Protein AF-A0A2V9R0H8-F1 (afdb_monomer)

Secondary structure (DSSP, 8-state):
-TT-HHHHHHHHHHHHHHHHHHHHHHHHT----------TTSSSHHHHHHHHHHHHHTTSTT-------TTTS---

Foldseek 3Di:
DVPDPVLVVVLVVVLVVVVVVVVVCVVVVHDDDDDFFDDPQLPPSRLVSQVSSQVVCVVDPPDDDDGDRVNVPPDD

Nearest PDB structures (foldseek):
  8g1e-assembly1_A  TM=3.149E-01  e=4.628E+00  Homo sapiens

Structure (mmCIF, N/CA/C/O backbone):
data_AF-A0A2V9R0H8-F1
#
_entry.id   AF-A0A2V9R0H8-F1
#
loop_
_atom_site.group_PDB
_atom_site.id
_atom_site.type_symbol
_atom_site.label_atom_id
_atom_site.label_alt_id
_atom_site.label_comp_id
_atom_site.label_asym_id
_atom_site.label_entity_id
_atom_site.label_seq_id
_atom_site.pdbx_PDB_ins_code
_atom_site.Cartn_x
_atom_site.Cartn_y
_atom_site.Cartn_z
_atom_site.occupancy
_atom_site.B_iso_or_equiv
_atom_site.auth_seq_id
_atom_site.auth_comp_id
_atom_site.auth_asym_id
_atom_site.auth_atom_id
_atom_site.pdbx_PDB_model_num
ATOM 1 N N . MET A 1 1 ? 11.008 7.041 -11.419 1.00 60.72 1 MET A N 1
ATOM 2 C CA . MET A 1 1 ? 9.569 6.831 -11.147 1.00 60.72 1 MET A CA 1
ATOM 3 C C . MET A 1 1 ? 8.947 7.980 -10.361 1.00 60.72 1 MET A C 1
ATOM 5 O O . MET A 1 1 ? 7.878 8.416 -10.745 1.00 60.72 1 MET A O 1
ATOM 9 N N . GLU A 1 2 ? 9.601 8.528 -9.331 1.00 59.41 2 GLU A N 1
ATOM 10 C CA . GLU A 1 2 ? 9.028 9.623 -8.514 1.00 59.41 2 GLU A CA 1
ATOM 11 C C . GLU A 1 2 ? 8.724 10.934 -9.258 1.00 59.41 2 GLU A C 1
ATOM 13 O O . GLU A 1 2 ? 7.926 11.727 -8.779 1.00 59.41 2 GLU A O 1
ATOM 18 N N . LYS A 1 3 ? 9.319 11.164 -10.435 1.00 61.62 3 LYS A N 1
ATOM 19 C CA . LYS A 1 3 ? 9.071 12.362 -11.259 1.00 61.62 3 LYS A CA 1
ATOM 20 C C . LYS A 1 3 ? 8.018 12.162 -12.358 1.00 61.62 3 LYS A C 1
ATOM 22 O O . LYS A 1 3 ? 7.825 13.061 -13.168 1.00 61.62 3 LYS A O 1
ATOM 27 N N . ASP A 1 4 ? 7.380 10.992 -12.419 1.00 78.88 4 ASP A N 1
ATOM 28 C CA . ASP A 1 4 ? 6.314 10.708 -13.383 1.00 78.88 4 ASP A CA 1
ATOM 29 C C . ASP A 1 4 ? 4.956 11.079 -12.773 1.00 78.88 4 ASP A C 1
ATOM 31 O O . ASP A 1 4 ? 4.485 10.428 -11.834 1.00 78.88 4 ASP A O 1
ATOM 35 N N . SER A 1 5 ? 4.338 12.142 -13.292 1.00 79.44 5 SER A N 1
ATOM 36 C CA . SER A 1 5 ? 3.064 12.663 -12.790 1.00 79.44 5 SER A CA 1
ATOM 37 C C . SER A 1 5 ? 1.916 11.663 -12.927 1.00 79.44 5 SER A C 1
ATOM 39 O O . SER A 1 5 ? 1.033 11.646 -12.072 1.00 79.44 5 SER A O 1
ATOM 41 N N . ALA A 1 6 ? 1.942 10.787 -13.937 1.00 85.38 6 ALA A N 1
ATOM 42 C CA . ALA A 1 6 ? 0.901 9.781 -14.125 1.00 85.38 6 ALA A CA 1
ATOM 43 C C . ALA A 1 6 ? 0.964 8.698 -13.037 1.00 85.38 6 ALA A C 1
ATOM 45 O O . ALA A 1 6 ? -0.069 8.252 -12.539 1.00 85.38 6 ALA A O 1
ATOM 46 N N . VAL A 1 7 ? 2.174 8.306 -12.620 1.00 86.31 7 VAL A N 1
ATOM 47 C CA . VAL A 1 7 ? 2.363 7.340 -11.524 1.00 86.31 7 VAL A CA 1
ATOM 48 C C . VAL A 1 7 ? 1.939 7.939 -10.184 1.00 86.31 7 VAL A C 1
ATOM 50 O O . VAL A 1 7 ? 1.323 7.239 -9.385 1.00 86.31 7 VAL A O 1
ATOM 53 N N . GLN A 1 8 ? 2.238 9.219 -9.939 1.00 88.31 8 GLN A N 1
ATOM 54 C CA . GLN A 1 8 ? 1.790 9.896 -8.715 1.00 88.31 8 GLN A CA 1
ATOM 55 C C . GLN A 1 8 ? 0.263 10.000 -8.665 1.00 88.31 8 GLN A C 1
ATOM 57 O O . GLN A 1 8 ? -0.337 9.589 -7.680 1.00 88.31 8 GLN A O 1
ATOM 62 N N . GLN A 1 9 ? -0.382 10.417 -9.759 1.00 92.94 9 GLN A N 1
ATOM 63 C CA . GLN A 1 9 ? -1.842 10.492 -9.816 1.00 92.94 9 GLN A CA 1
ATOM 64 C C . GLN A 1 9 ? -2.507 9.125 -9.588 1.00 92.94 9 GLN A C 1
ATOM 66 O O . GLN A 1 9 ? -3.492 9.027 -8.857 1.00 92.94 9 GLN A O 1
ATOM 71 N N . PHE A 1 10 ? -1.963 8.063 -10.188 1.00 93.44 10 PHE A N 1
ATOM 72 C CA . PHE A 1 10 ? -2.438 6.700 -9.950 1.00 93.44 10 PHE A CA 1
ATOM 73 C C . PHE A 1 10 ? -2.313 6.301 -8.472 1.00 93.44 10 PHE A C 1
ATOM 75 O O . PHE A 1 10 ? -3.226 5.684 -7.915 1.00 93.44 10 PHE A O 1
ATOM 82 N N . LEU A 1 11 ? -1.198 6.656 -7.828 1.00 93.69 11 LEU A N 1
ATOM 83 C CA . LEU A 1 11 ? -0.973 6.377 -6.413 1.00 93.69 11 LEU A CA 1
ATOM 84 C C . LEU A 1 11 ? -1.955 7.121 -5.516 1.00 93.69 11 LEU A C 1
ATOM 86 O O . LEU A 1 11 ? -2.568 6.481 -4.667 1.00 93.69 11 LEU A O 1
ATOM 90 N N . ASP A 1 12 ? -2.160 8.416 -5.739 1.00 94.75 12 ASP A N 1
ATOM 91 C CA . ASP A 1 12 ? -3.085 9.229 -4.944 1.00 94.75 12 ASP A CA 1
ATOM 92 C C . ASP A 1 12 ? -4.512 8.666 -5.007 1.00 94.75 12 ASP A C 1
ATOM 94 O O . ASP A 1 12 ? -5.192 8.512 -3.989 1.00 94.75 12 ASP A O 1
ATOM 98 N N . GLN A 1 13 ? -4.954 8.279 -6.208 1.00 96.50 13 GLN A N 1
ATOM 99 C CA . GLN A 1 13 ? -6.257 7.645 -6.413 1.00 96.50 13 GLN A CA 1
ATOM 100 C C . GLN A 1 13 ? -6.348 6.281 -5.722 1.00 96.50 13 GLN A C 1
ATOM 102 O O . GLN A 1 13 ? -7.365 5.962 -5.105 1.00 96.50 13 GLN A O 1
ATOM 107 N N . THR A 1 14 ? -5.283 5.480 -5.795 1.00 96.69 14 THR A N 1
ATOM 108 C CA . THR A 1 14 ? -5.245 4.158 -5.160 1.00 96.69 14 THR A CA 1
ATOM 109 C C . THR A 1 14 ? -5.252 4.259 -3.637 1.00 96.69 14 THR A C 1
ATOM 111 O O . THR A 1 14 ? -5.953 3.489 -2.978 1.00 96.69 14 THR A O 1
ATOM 114 N N . ILE A 1 15 ? -4.515 5.218 -3.074 1.00 96.62 15 ILE A N 1
ATOM 115 C CA . ILE A 1 15 ? -4.501 5.509 -1.638 1.00 96.62 15 ILE A CA 1
ATOM 116 C C . ILE A 1 15 ? -5.906 5.903 -1.183 1.00 96.62 15 ILE A C 1
ATOM 118 O O . ILE A 1 15 ? -6.455 5.266 -0.289 1.00 96.62 15 ILE A O 1
ATOM 122 N N . SER A 1 16 ? -6.537 6.859 -1.870 1.00 97.56 16 SER A N 1
ATOM 123 C CA . SER A 1 16 ? -7.893 7.305 -1.536 1.00 97.56 16 SER A CA 1
ATOM 124 C C . SER A 1 16 ? -8.923 6.168 -1.571 1.00 97.56 16 SER A C 1
ATOM 126 O O . SER A 1 16 ? -9.796 6.091 -0.703 1.00 97.56 16 SER A O 1
ATOM 128 N N . LEU A 1 17 ? -8.825 5.264 -2.551 1.00 97.75 17 LEU A N 1
ATOM 129 C CA . LEU A 1 17 ? -9.695 4.091 -2.640 1.00 97.75 17 LEU A CA 1
ATOM 130 C C . LEU A 1 17 ? -9.427 3.093 -1.505 1.00 97.75 17 LEU A C 1
ATOM 132 O O . LEU A 1 17 ? -10.365 2.540 -0.927 1.00 97.75 17 LEU A O 1
ATOM 136 N N . THR A 1 18 ? -8.156 2.860 -1.182 1.00 97.12 18 THR A N 1
ATOM 137 C CA . THR A 1 18 ? -7.765 1.900 -0.146 1.00 97.12 18 THR A CA 1
ATOM 138 C C . THR A 1 18 ? -8.158 2.394 1.243 1.00 97.12 18 THR A C 1
ATOM 140 O O . THR A 1 18 ? -8.685 1.608 2.024 1.00 97.12 18 THR A O 1
ATOM 143 N N . ASP A 1 19 ? -8.010 3.688 1.533 1.00 96.00 19 ASP A N 1
ATOM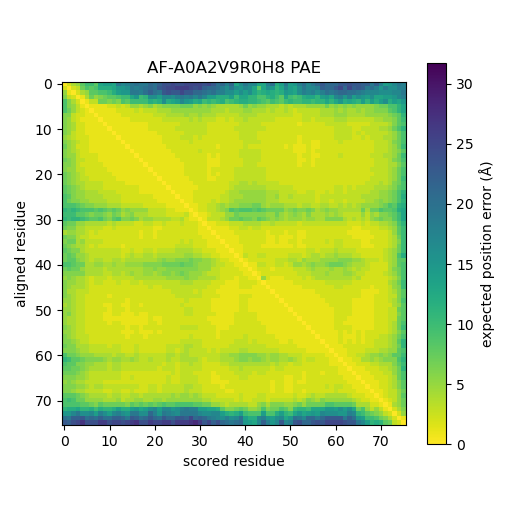 144 C CA . ASP A 1 19 ? -8.435 4.285 2.805 1.00 96.00 19 ASP A CA 1
ATOM 145 C C . ASP A 1 19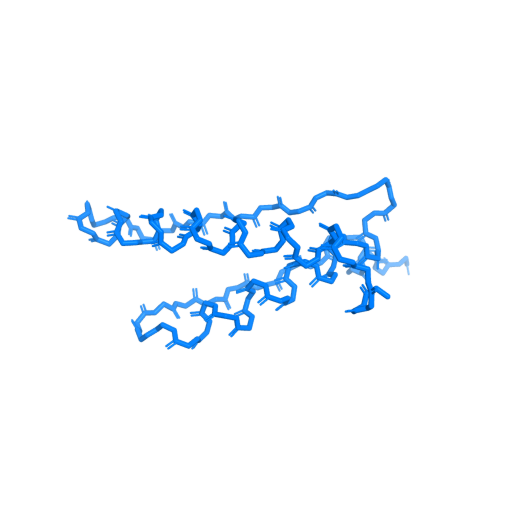 ? -9.939 4.095 3.040 1.00 96.00 19 ASP A C 1
ATOM 147 O O . ASP A 1 19 ? -10.365 3.678 4.121 1.00 96.00 19 ASP A O 1
ATOM 151 N N . GLN A 1 20 ? -10.751 4.313 1.999 1.00 96.31 20 GLN A N 1
ATOM 152 C CA . GLN A 1 20 ? -12.189 4.038 2.049 1.00 96.31 20 GLN A CA 1
ATOM 153 C C . GLN A 1 20 ? -12.467 2.553 2.310 1.00 96.31 20 GLN A C 1
ATOM 155 O O . GLN A 1 20 ? -13.317 2.214 3.136 1.00 96.31 20 GLN A O 1
ATOM 160 N N . ALA A 1 21 ? -11.745 1.653 1.637 1.00 95.62 21 ALA A N 1
ATOM 161 C CA . ALA A 1 21 ? -11.902 0.217 1.837 1.00 95.62 21 ALA A CA 1
ATOM 162 C C . ALA A 1 21 ? -11.543 -0.209 3.271 1.00 95.62 21 ALA A C 1
ATOM 164 O O . ALA A 1 21 ? -12.300 -0.976 3.870 1.00 95.62 21 ALA A O 1
ATOM 165 N N . VAL A 1 22 ? -10.448 0.317 3.831 1.00 94.50 22 VAL A N 1
ATOM 166 C CA . VAL A 1 22 ? -9.995 0.053 5.206 1.00 94.50 22 VAL A CA 1
ATOM 167 C C . VAL A 1 22 ? -11.042 0.510 6.219 1.00 94.50 22 VAL A C 1
ATOM 169 O O . VAL A 1 22 ? -11.446 -0.280 7.073 1.00 94.50 22 VAL A O 1
ATOM 172 N N . ASP A 1 23 ? -11.541 1.744 6.113 1.00 94.12 23 ASP A N 1
ATOM 173 C CA . ASP A 1 23 ? -12.571 2.265 7.023 1.00 94.12 23 ASP A CA 1
ATOM 174 C C . ASP A 1 23 ? -13.858 1.420 6.974 1.00 94.12 23 ASP A C 1
ATOM 176 O O . ASP A 1 23 ? -14.400 1.016 8.009 1.00 94.12 23 ASP A O 1
ATOM 180 N N . HIS A 1 24 ? -14.313 1.058 5.772 1.00 94.31 24 HIS A N 1
ATOM 181 C CA . HIS A 1 24 ? -15.479 0.192 5.607 1.00 94.31 24 HIS A CA 1
ATOM 182 C C . HIS A 1 24 ? -15.270 -1.221 6.165 1.00 94.31 24 HIS A C 1
ATOM 184 O O . HIS A 1 24 ? -16.207 -1.782 6.743 1.00 94.31 24 HIS A O 1
ATOM 190 N N . HIS A 1 25 ? -14.075 -1.801 6.012 1.00 94.31 25 HIS A N 1
ATOM 191 C CA . HIS A 1 25 ? -13.758 -3.122 6.562 1.00 94.31 25 HIS A CA 1
ATOM 192 C C . HIS A 1 25 ? -13.761 -3.098 8.089 1.00 94.31 25 HIS A C 1
ATOM 194 O O . HIS A 1 25 ? -14.417 -3.940 8.706 1.00 94.31 25 HIS A O 1
ATOM 200 N N . ARG A 1 26 ? -13.147 -2.073 8.696 1.00 90.31 26 ARG A N 1
ATOM 201 C CA . ARG A 1 26 ? -13.143 -1.873 10.153 1.00 90.31 26 ARG A CA 1
ATOM 202 C C . ARG A 1 26 ? -14.558 -1.753 10.713 1.00 90.31 26 ARG A C 1
ATOM 204 O O . ARG A 1 26 ? -14.893 -2.438 11.674 1.00 90.31 26 ARG A O 1
ATOM 211 N N . LYS A 1 27 ? -15.417 -0.943 10.084 1.00 92.81 27 LYS A N 1
ATOM 212 C CA . LYS A 1 27 ? -16.822 -0.764 10.504 1.00 92.81 27 LYS A CA 1
ATOM 213 C C . LYS A 1 27 ? -17.646 -2.050 10.438 1.00 92.81 27 LYS A C 1
ATOM 215 O O . LYS A 1 27 ? -18.600 -2.197 11.195 1.00 92.81 27 LYS A O 1
ATOM 220 N N . ARG A 1 28 ? -17.299 -2.968 9.532 1.00 93.81 28 ARG A N 1
ATOM 221 C CA . ARG A 1 28 ? -17.968 -4.269 9.369 1.00 93.81 28 ARG A CA 1
ATOM 222 C C . ARG A 1 28 ? -17.343 -5.392 10.198 1.00 93.81 28 ARG A C 1
ATOM 224 O O . ARG A 1 28 ? -17.901 -6.483 10.215 1.00 93.81 28 ARG A O 1
ATOM 231 N N . GLY A 1 29 ? -16.226 -5.135 10.880 1.00 91.69 29 GLY A N 1
ATOM 232 C CA . GLY A 1 29 ? -15.508 -6.141 11.663 1.00 91.69 29 GLY A CA 1
ATOM 233 C C . GLY A 1 29 ? -14.734 -7.154 10.816 1.00 91.69 29 GLY A C 1
ATOM 234 O O . GLY A 1 29 ? -14.440 -8.242 11.304 1.00 91.69 29 GLY A O 1
ATOM 235 N N . PHE A 1 30 ? -14.414 -6.830 9.558 1.00 92.62 30 PHE A N 1
ATOM 236 C CA . PHE A 1 30 ? -13.510 -7.660 8.762 1.00 92.62 30 PHE A CA 1
ATOM 237 C C . PHE A 1 30 ? -12.075 -7.501 9.259 1.00 92.62 30 PHE A C 1
ATOM 239 O O . PHE A 1 30 ? -11.646 -6.398 9.602 1.00 92.62 30 PHE A O 1
ATOM 246 N N . THR A 1 31 ? -11.346 -8.611 9.288 1.00 90.12 31 THR A N 1
ATOM 247 C CA . THR A 1 31 ? -9.997 -8.690 9.856 1.00 90.12 31 THR A CA 1
ATOM 248 C C . THR A 1 31 ? -8.901 -8.432 8.831 1.00 90.12 31 THR A C 1
ATOM 250 O O . THR A 1 31 ? -7.847 -7.925 9.198 1.00 90.12 31 THR A O 1
ATOM 253 N N . ASP A 1 32 ? -9.162 -8.720 7.554 1.00 93.56 32 ASP A N 1
ATOM 254 C CA . ASP A 1 32 ? -8.136 -8.759 6.516 1.00 93.56 32 ASP A CA 1
ATOM 255 C C . ASP A 1 32 ? -8.586 -8.025 5.248 1.00 93.56 32 ASP A C 1
ATOM 257 O O . ASP A 1 32 ? -9.739 -8.120 4.819 1.00 93.56 32 ASP A O 1
ATOM 261 N N . LEU A 1 33 ? -7.647 -7.308 4.628 1.00 95.31 33 LEU A N 1
ATOM 262 C CA . LEU A 1 33 ? -7.792 -6.669 3.323 1.00 95.31 33 LEU A CA 1
ATOM 263 C C . LEU A 1 33 ? -6.490 -6.862 2.543 1.00 95.31 33 LEU A C 1
ATOM 265 O O . LEU A 1 33 ? -5.422 -6.467 3.005 1.00 95.31 33 LEU A O 1
ATOM 269 N N . THR A 1 34 ? -6.574 -7.431 1.342 1.00 96.44 34 THR A N 1
ATOM 270 C CA . THR A 1 34 ? -5.414 -7.613 0.460 1.00 96.44 34 THR A CA 1
ATOM 271 C C . THR A 1 34 ? -5.503 -6.676 -0.738 1.00 96.44 34 THR A C 1
ATOM 273 O O . THR A 1 34 ? -6.499 -6.674 -1.459 1.00 96.44 34 THR A O 1
ATOM 276 N N . VAL A 1 35 ? -4.427 -5.929 -0.993 1.00 96.69 35 VAL A N 1
ATOM 277 C CA . VAL A 1 35 ? -4.261 -5.099 -2.192 1.00 96.69 35 VAL A CA 1
ATOM 278 C C . VAL A 1 35 ? -3.063 -5.616 -2.979 1.00 96.69 35 VAL A C 1
ATOM 280 O O . VAL A 1 35 ? -1.972 -5.751 -2.433 1.00 96.69 35 VAL A O 1
ATOM 283 N N . ALA A 1 36 ? -3.260 -5.919 -4.262 1.00 96.25 36 ALA A N 1
ATOM 284 C CA . ALA A 1 36 ? -2.216 -6.464 -5.123 1.00 96.25 36 ALA A CA 1
ATOM 285 C C . ALA A 1 36 ? -1.910 -5.513 -6.284 1.00 96.25 36 ALA A C 1
ATOM 287 O O . ALA A 1 36 ? -2.810 -5.094 -7.011 1.00 96.25 36 ALA A O 1
ATOM 288 N N . PHE A 1 37 ? -0.624 -5.230 -6.498 1.00 95.81 37 PHE A N 1
ATOM 289 C CA . PHE A 1 37 ? -0.145 -4.462 -7.644 1.00 95.81 37 PHE A CA 1
ATOM 290 C C . PHE A 1 37 ? 0.550 -5.370 -8.655 1.00 95.81 37 PHE A C 1
ATOM 292 O O . PHE A 1 37 ? 1.424 -6.158 -8.301 1.00 95.81 37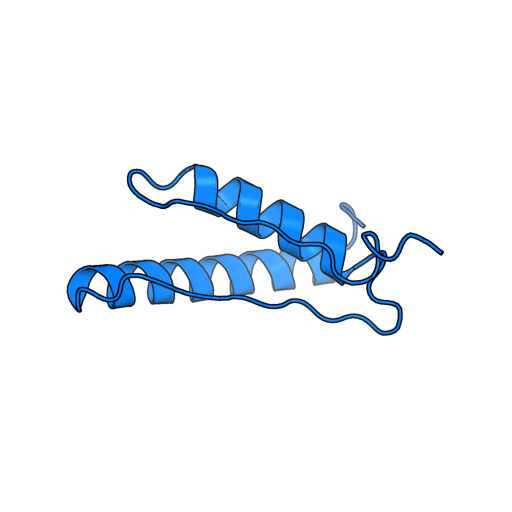 PHE A O 1
ATOM 299 N N . GLY A 1 38 ? 0.202 -5.217 -9.934 1.00 94.25 38 GLY A N 1
ATOM 300 C CA . GLY A 1 38 ? 0.794 -5.969 -11.038 1.00 94.25 38 GLY A CA 1
ATOM 301 C C . GLY A 1 38 ? 1.468 -5.060 -12.061 1.00 94.25 38 GLY A C 1
ATOM 302 O O . GLY A 1 38 ? 0.904 -4.060 -12.496 1.00 94.25 38 GLY A O 1
ATOM 303 N N . CYS A 1 39 ? 2.677 -5.424 -12.482 1.00 92.00 39 CYS A N 1
ATOM 304 C CA . CYS A 1 39 ? 3.288 -4.914 -13.707 1.00 92.00 39 CYS A CA 1
ATOM 305 C C . CYS A 1 39 ? 3.870 -6.091 -14.495 1.00 92.00 39 CYS A C 1
ATOM 307 O O . CYS A 1 39 ? 4.028 -7.168 -13.932 1.00 92.00 39 CYS A O 1
ATOM 309 N N . THR A 1 40 ? 4.203 -5.902 -15.774 1.00 92.31 40 THR A N 1
ATOM 310 C CA . THR A 1 40 ? 4.582 -7.004 -16.682 1.00 92.31 40 THR A CA 1
ATOM 311 C C . THR A 1 40 ? 5.625 -7.964 -16.102 1.00 92.31 40 THR A C 1
ATOM 313 O O . THR A 1 40 ? 5.455 -9.168 -16.218 1.00 92.31 40 THR A O 1
ATOM 316 N N . GLY A 1 41 ? 6.680 -7.439 -15.469 1.00 88.81 41 GLY A N 1
ATOM 317 C CA . GLY A 1 41 ? 7.741 -8.249 -14.857 1.00 88.81 41 GLY A CA 1
ATOM 318 C C . GLY A 1 41 ? 7.708 -8.302 -13.329 1.00 88.81 41 GLY A C 1
ATOM 319 O O . GLY A 1 41 ? 8.629 -8.839 -12.740 1.00 88.81 41 GLY A O 1
ATOM 320 N N . GLY A 1 42 ? 6.729 -7.675 -12.673 1.00 91.38 42 GLY A N 1
ATOM 321 C CA . GLY A 1 42 ? 6.577 -7.708 -11.211 1.00 91.38 42 GLY A CA 1
ATOM 322 C C . GLY A 1 42 ? 7.682 -7.063 -10.355 1.00 91.38 42 GLY A C 1
ATOM 323 O O . GLY A 1 42 ? 7.527 -7.039 -9.143 1.00 91.38 42 GLY A O 1
ATOM 324 N N . GLN A 1 43 ? 8.748 -6.506 -10.943 1.00 90.56 43 GLN A N 1
ATOM 325 C CA . GLN A 1 43 ? 9.965 -6.098 -10.211 1.00 90.56 43 GLN A CA 1
ATOM 326 C C . GLN A 1 43 ? 10.149 -4.583 -10.013 1.00 90.56 43 GLN A C 1
ATOM 328 O O . GLN A 1 43 ? 10.987 -4.166 -9.223 1.00 90.56 43 GLN A O 1
ATOM 333 N N . HIS A 1 44 ? 9.395 -3.741 -10.729 1.00 91.00 44 HIS A N 1
ATOM 334 C CA . HIS A 1 44 ? 9.625 -2.287 -10.728 1.00 91.00 44 HIS A CA 1
ATOM 335 C C . HIS A 1 44 ? 8.395 -1.500 -10.280 1.00 91.00 44 HIS A C 1
ATOM 337 O O . HIS A 1 44 ? 8.335 -0.994 -9.163 1.00 91.00 44 HIS A O 1
ATOM 343 N N . ARG A 1 45 ? 7.389 -1.388 -11.160 1.00 90.94 45 ARG A N 1
ATOM 344 C CA . ARG A 1 45 ? 6.241 -0.502 -10.922 1.00 90.94 45 ARG A CA 1
ATOM 345 C C . ARG A 1 45 ? 5.316 -1.02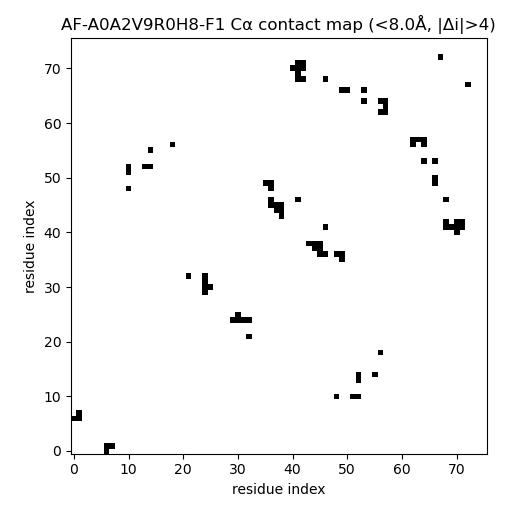4 -9.833 1.00 90.94 45 ARG A C 1
ATOM 347 O O . ARG A 1 45 ? 4.886 -0.251 -8.989 1.00 90.94 45 ARG A O 1
ATOM 354 N N . SER A 1 46 ? 5.050 -2.327 -9.842 1.00 94.44 46 SER A N 1
ATOM 355 C CA . SER A 1 46 ? 4.258 -2.986 -8.802 1.00 94.44 46 SER A CA 1
ATOM 356 C C . SER A 1 46 ? 4.905 -2.848 -7.429 1.00 94.44 46 SER A C 1
ATOM 358 O O . SER A 1 46 ? 4.224 -2.456 -6.490 1.00 94.44 46 SER A O 1
ATOM 360 N N . VAL A 1 47 ? 6.217 -3.091 -7.346 1.00 94.75 47 VAL A N 1
ATOM 361 C CA . VAL A 1 47 ? 7.010 -2.973 -6.112 1.00 94.75 47 VAL A CA 1
ATOM 362 C C . VAL A 1 47 ? 6.944 -1.548 -5.577 1.00 94.75 47 VAL A C 1
ATOM 364 O O . VAL A 1 47 ? 6.556 -1.342 -4.433 1.00 94.75 47 VA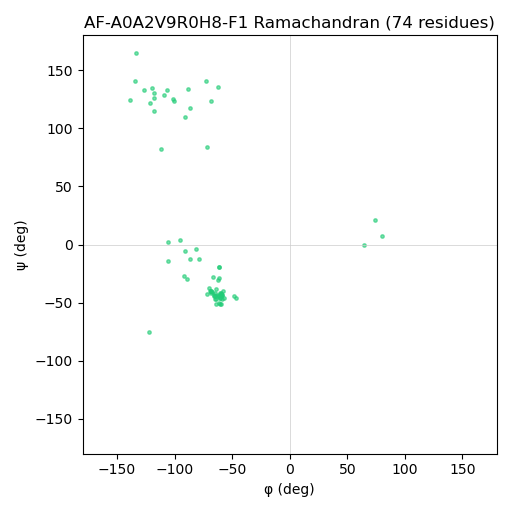L A O 1
ATOM 367 N N . PHE A 1 48 ? 7.230 -0.553 -6.424 1.00 93.38 48 PHE A N 1
ATOM 368 C CA . PHE A 1 48 ? 7.160 0.855 -6.032 1.00 93.38 48 PHE A CA 1
ATOM 369 C C . PHE A 1 48 ? 5.774 1.239 -5.499 1.00 93.38 48 PHE A C 1
ATOM 371 O O . PHE A 1 48 ? 5.678 1.887 -4.459 1.00 93.38 48 PHE A O 1
ATOM 378 N N . CYS A 1 49 ? 4.698 0.833 -6.181 1.00 95.00 49 CYS A N 1
ATOM 379 C CA . CYS A 1 49 ? 3.353 1.173 -5.730 1.00 95.00 49 CYS A CA 1
ATOM 380 C C . CYS A 1 49 ? 2.965 0.469 -4.424 1.00 95.00 49 CYS A C 1
ATOM 382 O O . CYS A 1 49 ? 2.374 1.104 -3.551 1.00 95.00 49 CYS A O 1
ATOM 384 N N . ALA A 1 50 ? 3.338 -0.805 -4.269 1.00 96.69 50 ALA A N 1
ATOM 385 C CA . ALA A 1 50 ? 3.094 -1.572 -3.052 1.00 96.69 50 ALA A CA 1
ATOM 386 C C . ALA A 1 50 ? 3.825 -0.967 -1.844 1.00 96.69 50 ALA A C 1
ATOM 388 O O . ALA A 1 50 ? 3.209 -0.766 -0.801 1.00 96.69 50 ALA A O 1
ATOM 389 N N . GLU A 1 51 ? 5.095 -0.586 -2.006 1.00 96.25 51 GLU A N 1
ATOM 390 C CA . GLU A 1 51 ? 5.883 0.093 -0.968 1.00 96.25 51 GLU A CA 1
ATOM 391 C C . GLU A 1 51 ? 5.260 1.430 -0.555 1.00 96.25 51 GLU A C 1
ATOM 393 O O . GLU A 1 51 ? 5.116 1.716 0.635 1.00 96.25 51 GLU A O 1
ATOM 398 N N . ARG A 1 52 ? 4.851 2.256 -1.529 1.00 96.25 52 ARG A N 1
ATOM 399 C CA . ARG A 1 52 ? 4.245 3.565 -1.245 1.00 96.25 52 ARG A CA 1
ATOM 400 C C . ARG A 1 52 ? 2.901 3.438 -0.533 1.00 96.25 52 ARG A C 1
ATOM 402 O O . ARG A 1 52 ? 2.672 4.165 0.431 1.00 96.25 52 ARG A O 1
ATOM 409 N N . LEU A 1 53 ? 2.041 2.512 -0.962 1.00 97.00 53 LEU A N 1
ATOM 410 C CA . LEU A 1 53 ? 0.776 2.263 -0.274 1.00 97.00 53 LEU A CA 1
ATOM 411 C C . LEU A 1 53 ? 1.015 1.710 1.137 1.00 97.00 53 LEU A C 1
ATOM 413 O O . LEU A 1 53 ? 0.403 2.187 2.086 1.00 97.00 53 LEU A O 1
ATOM 417 N N . ALA A 1 54 ? 1.935 0.756 1.302 1.00 97.44 54 ALA A N 1
ATOM 418 C CA . ALA A 1 54 ? 2.271 0.202 2.611 1.00 97.44 54 ALA A CA 1
ATOM 419 C C . ALA A 1 54 ? 2.810 1.276 3.566 1.00 97.44 54 ALA A C 1
ATOM 421 O O . ALA A 1 54 ? 2.419 1.314 4.731 1.00 97.44 54 ALA A O 1
ATOM 422 N N . ALA A 1 55 ? 3.672 2.176 3.084 1.00 96.81 55 ALA A N 1
ATOM 423 C CA . ALA A 1 55 ? 4.162 3.306 3.868 1.00 96.81 55 ALA A CA 1
ATOM 424 C C . ALA A 1 55 ? 3.022 4.223 4.340 1.00 96.81 55 ALA A C 1
A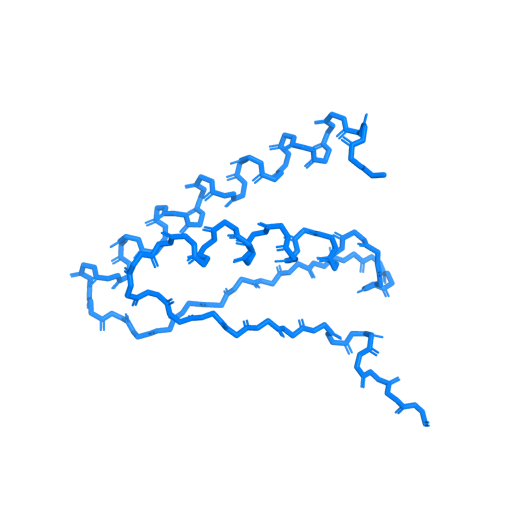TOM 426 O O . ALA A 1 55 ? 3.017 4.614 5.504 1.00 96.81 55 ALA A O 1
ATOM 427 N N . HIS A 1 56 ? 2.044 4.512 3.475 1.00 96.50 56 HIS A N 1
ATOM 428 C CA . HIS A 1 56 ? 0.850 5.282 3.843 1.00 96.50 56 HIS A CA 1
ATOM 429 C C . HIS A 1 56 ? -0.004 4.558 4.889 1.00 96.50 56 HIS A C 1
ATOM 431 O O . HIS A 1 56 ? -0.297 5.118 5.942 1.00 96.50 56 HIS A O 1
ATOM 437 N N . LEU A 1 57 ? -0.346 3.288 4.656 1.00 95.62 57 LEU A N 1
ATOM 438 C CA . LEU A 1 57 ? -1.230 2.533 5.549 1.00 95.62 57 LEU A CA 1
ATOM 439 C C . LEU A 1 57 ? -0.612 2.270 6.929 1.00 95.62 57 LEU A C 1
ATOM 441 O O . LEU A 1 57 ? -1.341 2.204 7.915 1.00 95.62 57 LEU A O 1
ATOM 445 N N . ARG A 1 58 ? 0.723 2.189 7.031 1.00 96.06 58 ARG A N 1
ATOM 446 C CA . ARG A 1 58 ? 1.433 2.124 8.323 1.00 96.06 58 ARG A CA 1
ATOM 447 C C . ARG A 1 58 ? 1.199 3.357 9.201 1.00 96.06 58 ARG A C 1
ATOM 449 O O . ARG A 1 58 ? 1.436 3.280 10.401 1.00 96.06 58 ARG A O 1
ATOM 456 N N . THR A 1 59 ? 0.752 4.480 8.633 1.00 95.69 59 THR A N 1
ATOM 457 C CA . THR A 1 59 ? 0.399 5.674 9.417 1.00 95.69 59 THR A CA 1
ATOM 458 C C . THR A 1 59 ? -0.977 5.572 10.082 1.00 95.69 59 THR A C 1
ATOM 460 O O . THR A 1 59 ? -1.290 6.371 10.962 1.00 95.69 59 THR A O 1
ATOM 463 N N . ILE A 1 60 ? -1.795 4.583 9.703 1.00 92.88 60 ILE A N 1
ATOM 464 C CA . ILE A 1 60 ? -3.135 4.377 10.252 1.00 92.88 60 ILE A CA 1
ATOM 465 C C . ILE A 1 60 ? -3.042 3.520 11.517 1.00 92.88 60 ILE A C 1
ATOM 467 O O . ILE A 1 60 ? -2.669 2.347 11.478 1.00 92.88 60 ILE A O 1
ATOM 471 N N . GLU A 1 61 ? -3.442 4.085 12.655 1.00 91.31 61 GLU A N 1
ATOM 472 C CA . GLU A 1 61 ? -3.421 3.366 13.929 1.00 91.31 61 GLU A CA 1
ATOM 473 C C . GLU A 1 61 ? -4.344 2.137 13.928 1.00 91.31 61 GLU A C 1
ATOM 475 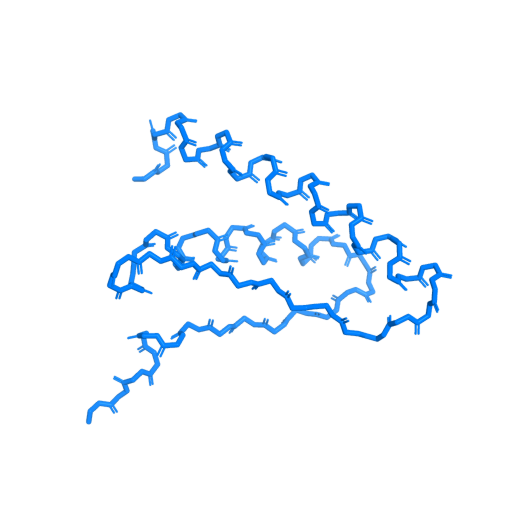O O . GLU A 1 61 ? -5.512 2.182 13.512 1.00 91.31 61 GLU A O 1
ATOM 480 N N . GLY A 1 62 ? -3.811 1.032 14.455 1.00 89.31 62 GLY A N 1
ATOM 481 C CA . GLY A 1 62 ? -4.520 -0.240 14.587 1.00 89.31 62 GLY A CA 1
ATOM 482 C C . GLY A 1 62 ? -4.574 -1.081 13.310 1.00 89.31 62 GLY A C 1
ATOM 483 O O . GLY A 1 62 ? -5.264 -2.097 13.307 1.00 89.31 62 GLY A O 1
ATOM 484 N N .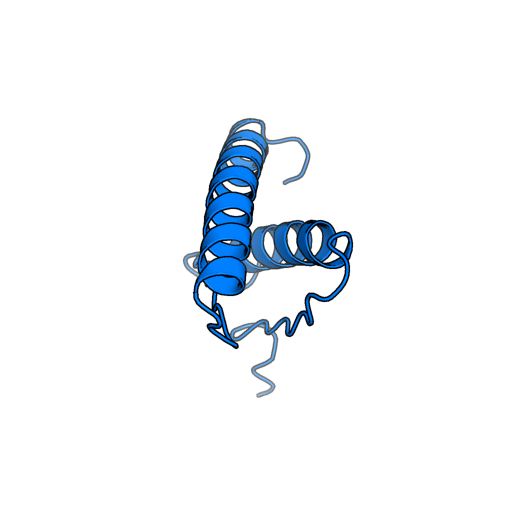 VAL A 1 63 ? -3.868 -0.692 12.243 1.00 92.31 63 VAL A N 1
ATOM 485 C CA . VAL A 1 63 ? -3.737 -1.499 11.023 1.00 92.31 63 VAL A CA 1
ATOM 486 C C . VAL A 1 63 ? -2.390 -2.221 11.027 1.00 92.31 63 VAL A C 1
ATOM 488 O O . VAL A 1 63 ? -1.334 -1.600 11.130 1.00 92.31 63 VAL A O 1
ATOM 491 N N . HIS A 1 64 ? -2.423 -3.548 10.906 1.00 94.12 64 HIS A N 1
ATOM 492 C CA . HIS A 1 64 ? -1.227 -4.355 10.679 1.00 94.12 64 HIS A CA 1
ATOM 493 C C . HIS A 1 64 ? -0.964 -4.480 9.173 1.00 94.12 64 HIS A C 1
ATOM 495 O O . HIS A 1 64 ? -1.891 -4.746 8.411 1.00 94.12 64 HIS A O 1
ATOM 501 N N . ILE A 1 65 ? 0.286 -4.284 8.747 1.00 96.81 65 ILE A N 1
ATOM 502 C CA . ILE A 1 65 ? 0.675 -4.293 7.331 1.00 96.81 65 ILE A CA 1
ATOM 503 C C . ILE A 1 65 ? 1.662 -5.425 7.074 1.00 96.81 65 ILE A C 1
ATOM 505 O O . ILE A 1 65 ? 2.799 -5.362 7.543 1.00 96.81 65 ILE A O 1
ATOM 509 N N . ASP A 1 66 ? 1.232 -6.397 6.271 1.00 96.50 66 ASP A N 1
ATOM 510 C CA . ASP A 1 66 ? 2.095 -7.403 5.653 1.00 96.50 66 ASP A CA 1
ATOM 511 C C . ASP A 1 66 ? 2.359 -7.020 4.188 1.00 96.50 66 ASP A C 1
ATOM 513 O O . ASP A 1 66 ? 1.425 -6.759 3.426 1.00 96.50 66 ASP A O 1
ATOM 517 N N . LEU A 1 67 ? 3.634 -6.9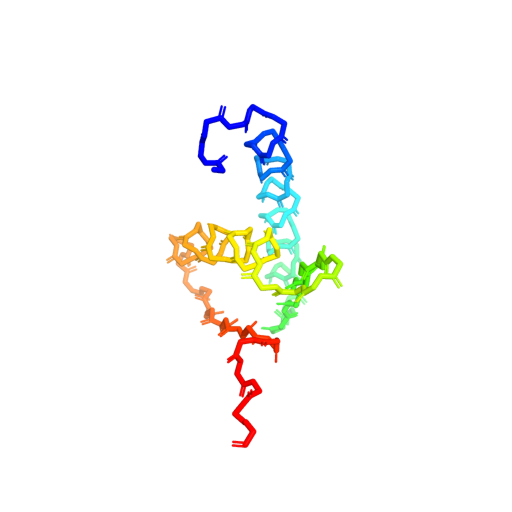31 3.804 1.00 96.62 67 LEU A N 1
ATOM 518 C CA . LEU A 1 67 ? 4.065 -6.523 2.466 1.00 96.62 67 LEU A CA 1
ATOM 519 C C . LEU A 1 67 ? 4.905 -7.636 1.847 1.00 96.62 67 LEU A C 1
ATOM 521 O O . LEU A 1 67 ? 5.951 -7.983 2.386 1.00 96.62 67 LEU A O 1
ATOM 525 N N . GLN A 1 68 ? 4.466 -8.130 0.689 1.00 96.00 68 GLN A N 1
ATOM 526 C CA . GLN A 1 68 ? 5.120 -9.220 -0.035 1.00 96.00 68 GLN A CA 1
ATOM 527 C C . GLN A 1 68 ? 5.405 -8.820 -1.484 1.00 96.00 68 GLN A C 1
ATOM 529 O O . GLN A 1 68 ? 4.514 -8.345 -2.198 1.00 96.00 68 GLN A O 1
ATOM 534 N N . HIS A 1 69 ? 6.628 -9.080 -1.948 1.00 95.44 69 HIS A N 1
ATOM 535 C CA . HIS A 1 69 ? 7.067 -8.819 -3.321 1.00 95.44 69 HIS A CA 1
ATOM 536 C C . HIS A 1 69 ? 7.321 -10.128 -4.065 1.00 95.44 69 HIS A C 1
ATOM 538 O O . HIS A 1 69 ? 8.459 -10.565 -4.230 1.00 95.44 69 HIS A O 1
ATOM 544 N N . ARG A 1 70 ? 6.242 -10.726 -4.583 1.00 92.00 70 ARG A N 1
ATOM 545 C CA . ARG A 1 70 ? 6.238 -12.078 -5.181 1.00 92.00 70 ARG A CA 1
ATOM 546 C C . ARG A 1 70 ? 7.382 -12.364 -6.160 1.00 92.00 70 ARG A C 1
ATOM 548 O O . ARG A 1 70 ? 7.989 -13.423 -6.086 1.00 92.00 70 ARG A O 1
ATOM 555 N N . GLU A 1 71 ? 7.676 -11.445 -7.083 1.00 91.31 71 GLU A N 1
ATOM 556 C CA . GLU A 1 71 ? 8.717 -11.662 -8.104 1.00 91.31 71 GLU A CA 1
ATOM 557 C C . GLU A 1 71 ? 10.133 -11.270 -7.648 1.00 91.31 71 GLU A C 1
ATOM 559 O O . GLU A 1 71 ? 11.093 -11.616 -8.333 1.00 91.31 71 GLU A O 1
ATOM 564 N N . LEU A 1 72 ? 10.282 -10.560 -6.521 1.00 85.38 72 LEU A N 1
ATOM 565 C CA . LEU A 1 72 ? 11.590 -10.266 -5.915 1.00 85.38 72 LEU A CA 1
ATOM 566 C C . LEU A 1 72 ? 12.021 -11.354 -4.925 1.00 85.38 72 LEU A C 1
ATOM 568 O O . LEU A 1 72 ? 13.209 -11.607 -4.772 1.00 85.38 72 LEU A O 1
ATOM 572 N N . GLU A 1 73 ? 11.059 -12.013 -4.280 1.00 80.81 73 GLU A N 1
ATOM 573 C CA . GLU A 1 73 ? 11.288 -13.078 -3.294 1.00 80.81 73 GLU A CA 1
ATOM 574 C C . GLU A 1 73 ? 11.564 -14.451 -3.931 1.00 80.81 73 GLU A C 1
ATOM 576 O O . GLU A 1 73 ? 11.878 -15.415 -3.232 1.00 80.81 73 GLU A O 1
ATOM 581 N N . ARG A 1 74 ? 11.491 -14.561 -5.265 1.00 73.75 74 ARG A N 1
ATOM 582 C CA . ARG A 1 74 ? 11.912 -15.760 -6.000 1.00 73.75 74 ARG A CA 1
ATOM 583 C C . ARG A 1 74 ? 13.438 -15.882 -5.985 1.00 73.75 74 ARG A C 1
ATOM 585 O O . ARG A 1 74 ? 14.109 -15.503 -6.941 1.00 73.75 74 ARG A O 1
ATOM 592 N N . THR A 1 75 ? 13.980 -16.452 -4.916 1.00 47.94 75 THR A N 1
ATOM 593 C CA . THR A 1 75 ? 15.340 -17.006 -4.915 1.00 47.94 75 THR A CA 1
ATOM 594 C C . THR A 1 75 ? 15.350 -18.246 -5.813 1.00 47.94 75 THR A C 1
ATOM 596 O O . THR A 1 75 ? 14.538 -19.152 -5.616 1.00 47.94 75 THR A O 1
ATOM 599 N N . ILE A 1 76 ? 16.219 -18.253 -6.828 1.00 50.97 76 ILE A N 1
ATOM 600 C CA . ILE A 1 76 ? 16.533 -19.439 -7.646 1.00 50.97 76 ILE A CA 1
ATOM 601 C C . ILE A 1 76 ? 17.482 -20.336 -6.854 1.00 50.97 76 ILE A C 1
ATOM 603 O O . ILE A 1 76 ? 18.428 -19.773 -6.257 1.00 50.97 76 ILE A O 1
#

Solvent-accessible surface area (backbone atoms only — not comparable to full-atom values): 4905 Å² total; per-residue (Å²): 114,93,87,38,66,69,58,50,53,52,47,55,54,50,48,58,53,47,53,53,51,51,54,54,32,56,76,71,68,53,90,79,85,90,84,87,64,81,40,100,78,39,68,56,68,16,44,54,51,48,52,53,50,51,60,55,50,65,72,42,87,94,56,86,85,88,87,82,56,76,63,70,69,62,79,127

pLDDT: mean 90.58, std 10.29, range [47.94, 97.75]

Radius of gyration: 13.47 Å; Cα contacts (8 Å, |Δi|>4): 46; chains: 1; bounding box: 34×32×31 Å

Sequence (76 aa):
MEKDSAVQQFLDQTISLTDQAVDHHRKRGFTDLTVAFGCTGGQHRSVFCAERLAAHLRTIEGVHIDLQHRELERTI

Mean predicted aligned error: 4.41 Å